Protein AF-A0A1E5LG41-F1 (afdb_monomer)

Organism: NCBI:txid1305675

Mean predicted aligned error: 11.66 Å

pLDDT: mean 73.33, std 20.68, range [33.62, 94.5]

Secondary structure (DSSP, 8-state):
-PPPP------TT--S--HHHHHHHHPPTT-EEEEEETT--EEEEEEEEEETTTTEEEEEE-TTSTTTT-EEEEEGGGEEEEE-S------------

Nearest PDB structures (foldseek):
  7lky-assembly4_D  TM=7.454E-01  e=1.271E-02  Homo sapiens
  7bbl-assembly1_B  TM=6.697E-01  e=6.550E-02  Homo sapiens
  1y96-assembly2_D  TM=7.570E-01  e=2.813E-01  Homo sapiens
  7qfz-assembly4_G  TM=4.661E-01  e=4.573E-01  Escherichia fergusonii ATCC 35469
  7qfz-assembly4_H  TM=4.572E-01  e=2.087E+00  Escherichia fergusonii ATCC 35469

Foldseek 3Di:
DDDDDDPPDDDPDDDDCPVLLVVQVPDDFQWFKWWAFQVRDIFTWTFHHADPVQQWTWTATDLVDPCHRDIDTHRSVRTPDMDTDPDPPPPPPPP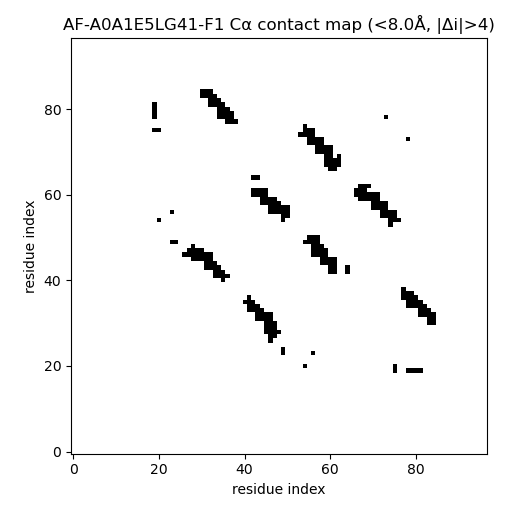DD

Solvent-accessible surface area (backbone atoms only — not comparable to full-atom values): 6198 Å² total; per-residue (Å²): 135,87,79,84,82,82,82,83,77,84,71,97,82,77,87,83,83,62,68,67,53,56,50,51,73,69,56,58,65,69,40,49,32,39,36,33,32,77,88,71,51,75,47,53,23,27,34,57,51,60,41,81,89,79,44,28,39,32,28,38,27,39,67,90,46,98,62,33,70,37,79,43,77,44,51,50,91,44,49,76,44,76,45,62,83,84,64,83,77,77,79,73,75,82,78,86,130

Radius of gyration: 15.22 Å; Cα contacts (8 Å, |Δi|>4): 140; chains: 1; bounding box: 44×32×30 Å

Structure (mmCIF, N/CA/C/O backbone):
data_AF-A0A1E5LG41-F1
#
_entry.id   AF-A0A1E5LG41-F1
#
loop_
_atom_site.group_PDB
_atom_site.id
_atom_site.type_symbol
_atom_site.label_atom_id
_atom_site.label_alt_id
_atom_site.label_comp_id
_atom_site.label_asym_id
_atom_site.label_entity_id
_atom_site.label_seq_id
_atom_site.pdbx_PDB_ins_code
_atom_site.Cartn_x
_atom_site.Cartn_y
_atom_site.Cartn_z
_atom_site.occupancy
_atom_site.B_iso_or_equiv
_atom_site.auth_seq_id
_atom_site.auth_comp_id
_atom_site.auth_asym_id
_atom_site.auth_atom_id
_atom_site.pdbx_PDB_model_num
ATOM 1 N N . MET A 1 1 ? 22.859 19.393 12.623 1.00 35.06 1 MET A N 1
ATOM 2 C CA . MET A 1 1 ? 22.306 18.323 13.477 1.00 35.06 1 MET A CA 1
ATOM 3 C C . MET A 1 1 ? 21.850 17.242 12.520 1.00 35.06 1 MET A C 1
ATOM 5 O O . MET A 1 1 ? 20.948 17.509 11.742 1.00 35.06 1 MET A O 1
ATOM 9 N N . GLY A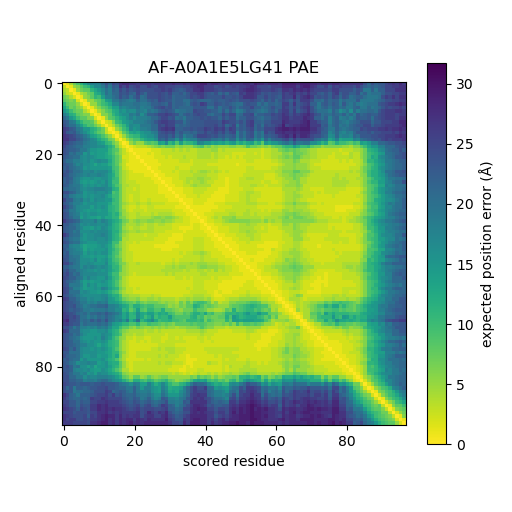 1 2 ? 22.609 16.148 12.425 1.00 37.78 2 GLY A N 1
ATOM 10 C CA . GLY A 1 2 ? 22.430 15.140 11.377 1.00 37.78 2 GLY A CA 1
ATOM 11 C C . GLY A 1 2 ? 21.230 14.256 11.681 1.00 37.78 2 GLY A C 1
ATOM 12 O O . GLY A 1 2 ? 21.162 13.701 12.775 1.00 37.78 2 GLY A O 1
ATOM 13 N N . GLN A 1 3 ? 20.294 14.169 10.739 1.00 44.59 3 GLN A N 1
ATOM 14 C CA . GLN A 1 3 ? 19.195 13.214 10.807 1.00 44.59 3 GLN A CA 1
ATOM 15 C C . GLN A 1 3 ? 19.590 11.932 10.074 1.00 44.59 3 GLN A C 1
ATOM 17 O O . GLN A 1 3 ? 20.303 11.959 9.071 1.00 44.59 3 GLN A O 1
ATOM 22 N N . LEU A 1 4 ? 19.204 10.817 10.682 1.00 33.62 4 LEU A N 1
ATOM 23 C CA . LEU A 1 4 ? 19.544 9.456 10.309 1.00 33.62 4 LEU A CA 1
ATOM 24 C C . LEU A 1 4 ? 18.621 9.031 9.158 1.00 33.62 4 LEU A C 1
ATOM 26 O O . LEU A 1 4 ? 17.408 9.010 9.335 1.00 33.62 4 LEU A O 1
ATOM 30 N N . TYR A 1 5 ? 19.178 8.700 7.995 1.00 37.44 5 TYR A N 1
ATOM 31 C CA . TYR A 1 5 ? 18.402 8.168 6.874 1.00 37.44 5 TYR A CA 1
ATOM 32 C C . TYR A 1 5 ? 18.151 6.672 7.100 1.00 37.44 5 TYR A C 1
ATOM 34 O O . TYR A 1 5 ? 19.103 5.893 7.173 1.00 37.44 5 TYR A O 1
ATOM 42 N N . ALA A 1 6 ? 16.888 6.260 7.222 1.00 35.62 6 ALA A N 1
ATOM 43 C CA . ALA A 1 6 ? 16.513 4.850 7.245 1.00 35.62 6 ALA A CA 1
ATOM 44 C C . ALA A 1 6 ? 16.182 4.395 5.817 1.00 35.62 6 ALA A C 1
ATOM 46 O O . ALA A 1 6 ? 15.049 4.495 5.361 1.00 35.62 6 ALA A O 1
ATOM 47 N N . ILE A 1 7 ? 17.185 3.893 5.096 1.00 41.66 7 ILE A N 1
ATOM 48 C CA . ILE A 1 7 ? 16.940 3.107 3.885 1.00 41.66 7 ILE A CA 1
ATOM 49 C C . ILE A 1 7 ? 16.515 1.719 4.368 1.00 41.66 7 ILE A C 1
ATOM 51 O O . ILE A 1 7 ? 17.366 0.906 4.734 1.00 41.66 7 ILE A O 1
ATOM 55 N N . ILE A 1 8 ? 15.211 1.443 4.419 1.00 47.38 8 ILE A N 1
ATOM 56 C CA . ILE A 1 8 ? 14.733 0.103 4.771 1.00 47.38 8 ILE A CA 1
ATOM 57 C C . ILE A 1 8 ? 14.820 -0.778 3.519 1.00 47.38 8 ILE A C 1
ATOM 59 O O . ILE A 1 8 ? 13.906 -0.845 2.703 1.00 47.38 8 ILE A O 1
ATOM 63 N N . GLN A 1 9 ? 15.975 -1.421 3.330 1.00 46.47 9 GLN A N 1
ATOM 64 C CA . GLN A 1 9 ? 16.110 -2.541 2.398 1.00 46.47 9 GLN A CA 1
ATOM 65 C C . GLN A 1 9 ? 15.581 -3.805 3.082 1.00 46.47 9 GLN A C 1
ATOM 67 O O . GLN A 1 9 ? 16.130 -4.239 4.095 1.00 46.47 9 GLN A O 1
ATOM 72 N N . PHE A 1 10 ? 14.511 -4.390 2.542 1.00 46.84 10 PHE A N 1
ATOM 73 C CA . PHE A 1 10 ? 13.902 -5.597 3.098 1.00 46.84 10 PHE A CA 1
ATOM 74 C C . PHE A 1 10 ? 14.719 -6.850 2.746 1.00 46.84 10 PHE A C 1
ATOM 76 O O . PHE A 1 10 ? 14.802 -7.273 1.591 1.00 46.84 10 PHE A O 1
ATOM 83 N N . ASP A 1 11 ? 15.333 -7.445 3.770 1.00 39.72 11 ASP A N 1
ATOM 84 C CA . ASP A 1 11 ? 16.023 -8.735 3.720 1.00 39.72 11 ASP A CA 1
ATOM 85 C C . ASP A 1 11 ? 14.973 -9.864 3.795 1.00 39.72 11 ASP A C 1
ATOM 87 O O . ASP A 1 11 ? 14.234 -9.967 4.774 1.00 39.72 11 ASP A O 1
ATOM 91 N N . ARG A 1 12 ? 14.870 -10.709 2.757 1.00 47.91 12 ARG A N 1
ATOM 92 C CA . ARG A 1 12 ? 13.772 -11.688 2.554 1.00 47.91 12 ARG A CA 1
ATOM 93 C C . ARG A 1 12 ? 13.768 -12.891 3.517 1.00 47.91 12 ARG A C 1
ATOM 95 O O . ARG A 1 12 ? 13.238 -13.941 3.165 1.00 47.91 12 ARG A O 1
ATOM 102 N N . ASN A 1 13 ? 14.407 -12.810 4.686 1.00 41.59 13 ASN A N 1
ATOM 103 C CA . ASN A 1 13 ? 14.700 -13.999 5.494 1.00 41.59 13 ASN A CA 1
ATOM 104 C C . ASN A 1 13 ? 14.454 -13.870 7.010 1.00 41.59 13 ASN A C 1
ATOM 106 O O . ASN A 1 13 ? 15.137 -14.535 7.795 1.00 41.59 13 ASN A O 1
ATOM 110 N N . LYS A 1 14 ? 13.478 -13.069 7.460 1.00 39.09 14 LYS A N 1
ATOM 111 C CA . LYS A 1 14 ? 13.063 -13.053 8.878 1.00 39.09 14 LYS A CA 1
ATOM 112 C C . LYS A 1 14 ? 11.544 -13.140 9.067 1.00 39.09 14 LYS A C 1
ATOM 114 O O . LYS A 1 14 ? 10.827 -12.441 8.368 1.00 39.09 14 LYS A O 1
ATOM 119 N N . PRO A 1 15 ? 11.056 -13.940 10.037 1.00 50.41 15 PRO A N 1
ATOM 120 C CA . PRO A 1 15 ? 9.677 -13.876 10.505 1.00 50.41 15 PRO A CA 1
ATOM 121 C C . PRO A 1 15 ? 9.536 -12.973 11.751 1.00 50.41 15 PRO A C 1
ATOM 123 O O . PRO A 1 15 ? 10.366 -13.067 12.661 1.00 50.41 15 PRO A O 1
ATOM 126 N N . LYS A 1 16 ? 8.406 -12.246 11.810 1.00 45.25 16 LYS A N 1
ATOM 127 C CA . LYS A 1 16 ? 7.855 -11.351 12.860 1.00 45.25 16 LYS A CA 1
ATOM 128 C C . LYS A 1 16 ? 8.323 -9.890 12.820 1.00 45.25 16 LYS A C 1
ATOM 130 O O . LYS A 1 16 ? 9.519 -9.640 12.903 1.00 45.25 16 LYS A O 1
ATOM 135 N N . ASP A 1 17 ? 7.320 -9.009 12.782 1.00 50.72 17 ASP A N 1
ATOM 136 C CA . ASP A 1 17 ? 7.306 -7.598 12.369 1.00 50.72 17 ASP A CA 1
ATOM 137 C C . ASP A 1 17 ? 7.307 -7.487 10.842 1.00 50.72 17 ASP A C 1
ATOM 139 O O . ASP A 1 17 ? 8.345 -7.631 10.204 1.00 50.72 17 ASP A O 1
ATOM 143 N N . ASP A 1 18 ? 6.105 -7.356 10.264 1.00 66.88 18 ASP A N 1
ATOM 144 C CA . ASP A 1 18 ? 5.884 -7.052 8.849 1.00 66.88 18 ASP A CA 1
ATOM 145 C C . ASP A 1 18 ? 5.981 -5.528 8.697 1.00 66.88 18 ASP A C 1
ATOM 147 O O . ASP A 1 18 ? 5.000 -4.822 8.920 1.00 66.88 18 ASP A O 1
ATOM 151 N N . PRO A 1 19 ? 7.149 -4.982 8.340 1.00 74.44 19 PRO A N 1
ATOM 152 C CA . PRO A 1 19 ? 7.375 -3.537 8.327 1.00 74.44 19 PRO A CA 1
ATOM 153 C C . PRO A 1 19 ? 6.462 -2.795 7.342 1.00 74.44 19 PRO A C 1
ATOM 155 O O . PRO A 1 19 ? 6.225 -1.604 7.491 1.00 74.44 19 PRO A O 1
ATOM 158 N N . ILE A 1 20 ? 5.927 -3.488 6.332 1.00 81.88 20 ILE A N 1
ATOM 159 C CA . ILE A 1 20 ? 4.940 -2.927 5.403 1.00 81.88 20 ILE A CA 1
ATOM 160 C C . ILE A 1 20 ? 3.596 -2.696 6.101 1.00 81.88 20 ILE A C 1
ATOM 162 O O . ILE A 1 20 ? 2.929 -1.698 5.842 1.00 81.88 20 ILE A O 1
ATOM 166 N N . ARG A 1 21 ? 3.212 -3.592 7.012 1.00 85.06 21 ARG A N 1
ATOM 167 C CA . ARG A 1 21 ? 1.992 -3.453 7.802 1.00 85.06 21 ARG A CA 1
ATOM 168 C C . ARG A 1 21 ? 2.071 -2.228 8.709 1.00 85.06 21 ARG A C 1
ATOM 170 O O . ARG A 1 21 ? 1.135 -1.441 8.715 1.00 85.06 21 ARG A O 1
ATOM 177 N N . GLU A 1 22 ? 3.190 -2.050 9.413 1.00 84.38 22 GLU A N 1
ATOM 178 C CA . GLU A 1 22 ? 3.407 -0.875 10.271 1.00 84.38 22 GLU A CA 1
ATOM 179 C C . GLU A 1 22 ? 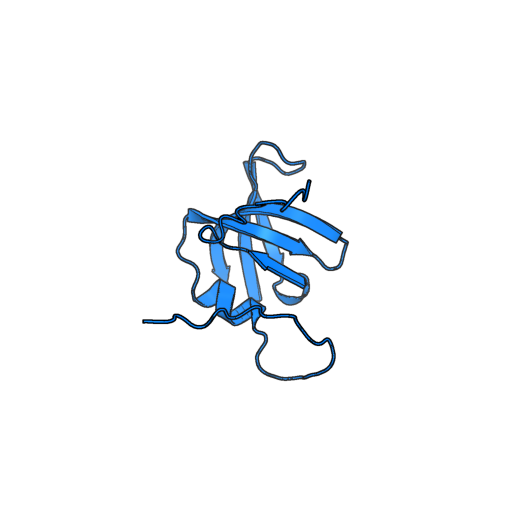3.266 0.426 9.472 1.00 84.38 22 GLU A C 1
ATOM 181 O O . GLU A 1 22 ? 2.606 1.355 9.925 1.00 84.38 22 GLU A O 1
ATOM 186 N N . ILE A 1 23 ? 3.780 0.457 8.235 1.00 84.81 23 ILE A N 1
ATOM 187 C CA . ILE A 1 23 ? 3.615 1.614 7.349 1.00 84.81 23 ILE A CA 1
ATOM 188 C C . ILE A 1 23 ? 2.128 1.893 7.088 1.00 84.81 23 ILE A C 1
ATOM 190 O O . ILE A 1 23 ? 1.699 3.028 7.259 1.00 84.81 23 ILE A O 1
ATOM 194 N N . PHE A 1 24 ? 1.322 0.890 6.724 1.00 87.12 24 PHE A N 1
ATOM 195 C CA . PHE A 1 24 ? -0.117 1.092 6.498 1.00 87.12 24 PHE A CA 1
ATOM 196 C C . PHE A 1 24 ? -0.901 1.470 7.764 1.00 87.12 24 PHE A C 1
ATOM 198 O O . PHE A 1 24 ? -1.897 2.182 7.656 1.00 87.12 24 PHE A O 1
ATOM 205 N N . GLU A 1 25 ? -0.457 1.044 8.949 1.00 87.25 25 GLU A N 1
ATOM 206 C CA . GLU A 1 25 ? -1.043 1.463 10.231 1.00 87.25 25 GLU A CA 1
ATOM 207 C C . GLU A 1 25 ? -0.740 2.936 10.566 1.00 87.25 25 GLU A C 1
ATOM 209 O O . GLU A 1 25 ? -1.539 3.584 11.244 1.00 87.25 25 GLU A O 1
ATOM 214 N N . GLU A 1 26 ? 0.389 3.472 10.092 1.00 87.12 26 GLU A N 1
ATOM 215 C CA . GLU A 1 26 ? 0.814 4.858 10.335 1.00 87.12 26 GLU A CA 1
ATOM 216 C C . GLU A 1 26 ? 0.382 5.851 9.240 1.00 87.12 26 GLU A C 1
ATOM 218 O O . GLU A 1 26 ? 0.465 7.063 9.451 1.00 87.12 26 GLU A O 1
ATOM 223 N N . LEU A 1 27 ? -0.081 5.374 8.079 1.00 86.06 27 LEU A N 1
ATOM 224 C CA . LEU A 1 27 ? -0.509 6.239 6.980 1.00 86.06 27 LEU A CA 1
ATOM 225 C C . LEU A 1 27 ? -1.791 7.008 7.322 1.00 86.06 27 LEU A C 1
ATOM 227 O O . LEU A 1 27 ? -2.795 6.450 7.765 1.00 86.06 27 LEU A O 1
ATOM 231 N N . GLU A 1 28 ? -1.783 8.310 7.040 1.00 87.75 28 GLU A N 1
ATOM 232 C CA . GLU A 1 28 ? -2.988 9.132 7.115 1.00 87.75 28 GLU A CA 1
ATOM 233 C C . GLU A 1 28 ? -3.851 8.919 5.860 1.00 87.75 28 GLU A C 1
ATOM 235 O O . GLU A 1 28 ? -3.306 8.765 4.761 1.00 87.75 28 GLU A O 1
ATOM 240 N N . PRO A 1 29 ? -5.190 8.937 5.968 1.00 88.94 29 PRO A N 1
ATOM 241 C CA . PRO A 1 29 ? -6.061 8.897 4.798 1.00 88.94 29 PRO A CA 1
ATOM 242 C C . PRO A 1 29 ? -5.739 10.041 3.825 1.00 88.94 29 PRO A C 1
ATOM 244 O O . PRO A 1 29 ? -5.276 11.107 4.217 1.00 88.94 29 PRO A O 1
ATOM 247 N N . GLU A 1 30 ? -6.002 9.806 2.543 1.00 87.50 30 GLU A N 1
ATOM 248 C CA . GLU A 1 30 ? -5.691 10.675 1.401 1.00 87.50 30 GLU A CA 1
ATOM 249 C C . GLU A 1 30 ? -4.193 10.828 1.071 1.00 87.50 30 GLU A C 1
ATOM 251 O O . GLU A 1 30 ? -3.854 11.509 0.100 1.00 87.50 30 GLU A O 1
ATOM 256 N N . THR A 1 31 ? -3.305 10.149 1.807 1.00 87.94 31 THR A N 1
ATOM 257 C CA . THR A 1 31 ? -1.859 10.133 1.543 1.00 87.94 31 THR A CA 1
ATOM 258 C C . THR A 1 31 ? -1.550 9.466 0.205 1.00 87.94 31 THR A C 1
ATOM 260 O O . THR A 1 31 ? -1.947 8.329 -0.042 1.00 87.94 31 THR A O 1
ATOM 263 N N . GLU A 1 32 ? -0.813 10.160 -0.660 1.00 88.75 32 GLU A N 1
ATOM 264 C CA . GLU A 1 32 ? -0.349 9.618 -1.939 1.00 88.75 32 GLU A CA 1
ATOM 265 C C . GLU A 1 32 ? 0.774 8.607 -1.702 1.00 88.75 32 GLU A C 1
ATOM 267 O O . GLU A 1 32 ? 1.802 8.922 -1.105 1.00 88.75 32 GLU A O 1
ATOM 272 N N . VAL A 1 33 ? 0.568 7.378 -2.161 1.00 87.88 33 VAL A N 1
ATOM 273 C CA . VAL A 1 33 ? 1.503 6.270 -2.014 1.00 87.88 33 VAL A CA 1
ATOM 274 C C . VAL A 1 33 ? 1.789 5.619 -3.357 1.00 87.88 33 VAL A C 1
ATOM 276 O O . VAL A 1 33 ? 0.919 5.473 -4.215 1.00 87.88 33 VAL A O 1
ATOM 279 N N . GLN A 1 34 ? 3.027 5.172 -3.515 1.00 89.38 34 GLN A N 1
ATOM 280 C CA . GLN A 1 34 ? 3.428 4.277 -4.588 1.00 89.38 34 GLN A CA 1
ATOM 281 C C . GLN A 1 34 ? 3.718 2.908 -3.999 1.00 89.38 34 GLN A C 1
ATOM 283 O O . GLN A 1 34 ? 4.423 2.794 -2.996 1.00 89.38 34 GLN A O 1
ATOM 288 N N . LEU A 1 35 ? 3.207 1.861 -4.627 1.00 87.88 35 LEU A N 1
ATOM 289 C CA . LE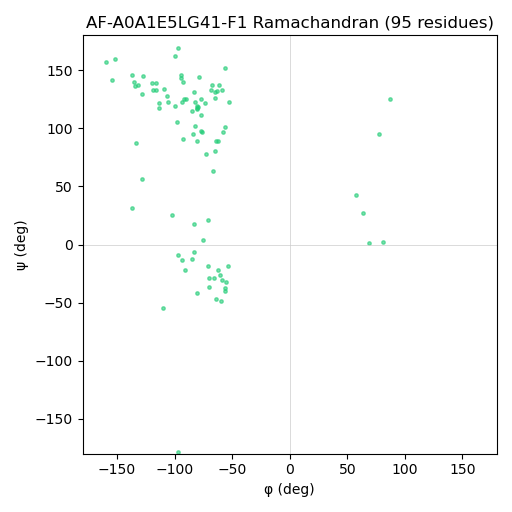U A 1 35 ? 3.379 0.497 -4.148 1.00 87.88 35 LEU A CA 1
ATOM 290 C C . LEU A 1 35 ? 3.702 -0.468 -5.281 1.00 87.88 35 LEU A C 1
ATOM 292 O O . LEU A 1 35 ? 3.233 -0.330 -6.409 1.00 87.88 35 LEU A O 1
ATOM 296 N N . GLU A 1 36 ? 4.514 -1.459 -4.943 1.00 88.69 36 GLU A N 1
ATOM 297 C CA . GLU A 1 36 ? 4.869 -2.580 -5.801 1.00 88.69 36 GLU A CA 1
ATOM 298 C C . GLU A 1 36 ? 4.347 -3.859 -5.153 1.00 88.69 36 GLU A C 1
ATOM 300 O O . GLU A 1 36 ? 4.537 -4.090 -3.954 1.00 88.69 36 GLU A O 1
ATOM 305 N N . THR A 1 37 ? 3.693 -4.689 -5.958 1.00 88.06 37 THR A N 1
ATOM 306 C CA . THR A 1 37 ? 3.172 -5.996 -5.541 1.00 88.06 37 THR A CA 1
ATOM 307 C C . THR A 1 37 ? 4.093 -7.141 -5.970 1.00 88.06 37 THR A C 1
ATOM 309 O O . THR A 1 37 ? 4.920 -6.975 -6.867 1.00 88.06 37 THR A O 1
ATOM 312 N N . GLU A 1 38 ? 3.950 -8.324 -5.367 1.00 88.94 38 GLU A N 1
ATOM 313 C CA . GLU A 1 38 ? 4.714 -9.536 -5.717 1.00 88.94 38 GLU A CA 1
ATOM 314 C C . GLU A 1 38 ? 4.600 -9.909 -7.207 1.00 88.94 38 GLU A C 1
ATOM 316 O O . GLU A 1 38 ? 5.569 -10.381 -7.811 1.00 88.94 38 GLU A O 1
ATOM 321 N N . ASP A 1 39 ? 3.450 -9.623 -7.822 1.00 88.12 39 ASP A N 1
ATOM 322 C CA . ASP A 1 39 ? 3.188 -9.821 -9.253 1.00 88.12 39 ASP A CA 1
ATOM 323 C C . ASP A 1 39 ? 3.854 -8.764 -10.156 1.00 88.12 39 ASP A C 1
ATOM 325 O O . ASP A 1 39 ? 3.700 -8.798 -11.379 1.00 88.12 39 ASP A O 1
ATOM 329 N N . LYS A 1 40 ? 4.650 -7.855 -9.575 1.00 85.31 40 LYS A N 1
ATOM 330 C CA . LYS A 1 40 ? 5.314 -6.721 -10.240 1.00 85.31 40 LYS A CA 1
ATOM 331 C C . LYS A 1 40 ? 4.340 -5.702 -10.827 1.00 85.31 40 LYS A C 1
ATOM 333 O O . LYS A 1 40 ? 4.678 -5.004 -11.786 1.00 85.31 40 LYS A O 1
ATOM 338 N N . THR A 1 41 ? 3.143 -5.609 -10.257 1.00 85.12 41 THR A N 1
ATOM 339 C CA . THR A 1 41 ? 2.222 -4.511 -10.552 1.00 85.12 41 THR A CA 1
ATOM 340 C C . THR A 1 41 ? 2.599 -3.313 -9.697 1.00 85.12 41 THR A C 1
ATOM 342 O O . THR A 1 41 ? 2.783 -3.450 -8.484 1.00 85.12 41 THR A O 1
ATOM 345 N N . PHE A 1 42 ? 2.706 -2.156 -10.346 1.00 86.75 42 PHE A N 1
ATOM 346 C CA . PHE A 1 42 ? 3.006 -0.873 -9.725 1.00 86.75 42 PHE A CA 1
ATOM 347 C C . PHE A 1 42 ? 1.736 -0.031 -9.698 1.00 86.75 42 PHE A C 1
ATOM 349 O O . PHE A 1 42 ? 1.109 0.150 -10.743 1.00 86.75 42 PHE A O 1
ATOM 356 N N . TYR A 1 43 ? 1.387 0.490 -8.527 1.00 85.44 43 TYR A N 1
ATOM 357 C CA . TYR A 1 43 ? 0.277 1.420 -8.374 1.00 85.44 43 TYR A CA 1
ATOM 358 C C . TYR A 1 43 ? 0.785 2.738 -7.810 1.00 85.44 43 TYR A C 1
ATOM 360 O O . TYR A 1 43 ? 1.597 2.756 -6.885 1.00 85.44 43 TYR A O 1
ATOM 368 N N . GLU A 1 44 ? 0.254 3.827 -8.344 1.00 89.31 44 GLU A N 1
ATOM 369 C CA . GLU A 1 44 ? 0.218 5.118 -7.674 1.00 89.31 44 GLU A CA 1
ATOM 370 C C . GLU A 1 44 ? -1.224 5.336 -7.231 1.00 89.31 44 GLU A C 1
ATOM 372 O O . GLU A 1 44 ? -2.153 5.217 -8.034 1.00 89.31 44 GLU A O 1
ATOM 377 N N . ALA A 1 45 ? -1.426 5.545 -5.937 1.00 90.94 45 ALA A N 1
ATOM 378 C CA . ALA A 1 45 ? -2.754 5.576 -5.354 1.00 90.94 45 ALA A CA 1
ATOM 379 C C . ALA A 1 45 ? -2.799 6.469 -4.118 1.00 90.94 45 ALA A C 1
ATOM 381 O O . ALA A 1 45 ? -1.788 6.714 -3.469 1.00 90.94 45 ALA A O 1
ATOM 382 N N . LYS A 1 46 ? -3.994 6.917 -3.745 1.00 91.00 46 LYS A N 1
ATOM 383 C CA . LYS A 1 46 ? -4.239 7.564 -2.456 1.00 91.00 46 LYS A CA 1
ATOM 384 C C . LYS A 1 46 ? -4.704 6.538 -1.446 1.00 91.00 46 LYS A C 1
ATOM 386 O O . LYS A 1 46 ? -5.734 5.896 -1.651 1.00 91.00 46 LYS A O 1
ATOM 391 N N . PHE A 1 47 ? -3.982 6.426 -0.344 1.00 92.25 47 PHE A N 1
ATOM 392 C CA . PHE A 1 47 ? -4.399 5.632 0.797 1.00 92.25 47 PHE A CA 1
ATOM 393 C C . PHE A 1 47 ? -5.745 6.122 1.328 1.00 92.25 47 PHE A C 1
ATOM 395 O O . PHE A 1 47 ? -5.961 7.323 1.457 1.00 92.25 47 PHE A O 1
ATOM 402 N N . GLN A 1 48 ? -6.670 5.204 1.588 1.00 94.00 48 GLN A N 1
ATOM 403 C CA . GLN A 1 48 ? -7.985 5.524 2.144 1.00 94.00 48 GLN A CA 1
ATOM 404 C C . GLN A 1 48 ? -8.091 5.015 3.577 1.00 94.00 48 GLN A C 1
ATOM 406 O O . GLN A 1 48 ? -8.386 5.780 4.489 1.00 94.00 48 GLN A O 1
ATOM 411 N N . GLU A 1 49 ? -7.842 3.725 3.773 1.00 93.94 49 GLU A N 1
ATOM 412 C CA . GLU A 1 49 ? -7.941 3.064 5.069 1.00 93.94 49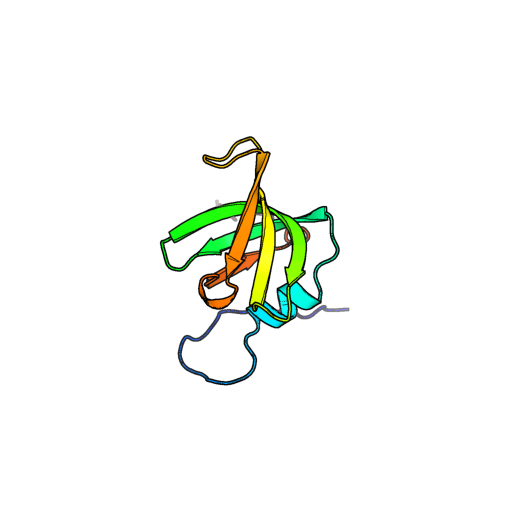 GLU A CA 1
ATOM 413 C C . GLU A 1 49 ? -7.139 1.760 5.064 1.00 93.94 49 GLU A C 1
ATOM 415 O O . GLU A 1 49 ? -6.888 1.169 4.011 1.00 93.94 49 GLU A O 1
ATOM 420 N N . PHE A 1 50 ? -6.757 1.306 6.256 1.00 92.62 50 PHE A N 1
ATOM 421 C CA . PHE A 1 50 ? -6.162 -0.006 6.462 1.00 92.62 50 PHE A CA 1
ATOM 422 C C . PHE A 1 50 ? -7.110 -0.871 7.293 1.00 92.62 50 PHE A C 1
ATOM 424 O O . PHE A 1 50 ? -7.414 -0.555 8.448 1.00 92.62 50 PHE A O 1
ATOM 431 N N . ASP A 1 51 ? -7.578 -1.968 6.699 1.00 92.44 51 ASP A N 1
ATOM 432 C CA . ASP A 1 51 ? -8.379 -2.971 7.383 1.00 92.44 51 ASP A CA 1
ATOM 433 C C . ASP A 1 51 ? -7.447 -3.922 8.143 1.00 92.44 51 ASP A C 1
ATOM 435 O O . ASP A 1 51 ? -6.829 -4.826 7.581 1.00 92.44 51 ASP A O 1
ATOM 439 N N . THR A 1 52 ? -7.353 -3.707 9.453 1.00 87.19 52 THR A N 1
ATOM 440 C CA . THR A 1 52 ? -6.535 -4.533 10.355 1.00 87.19 52 THR A CA 1
ATOM 441 C C . THR A 1 52 ? -7.100 -5.935 10.595 1.00 87.19 52 THR A C 1
ATOM 443 O O . THR A 1 52 ? -6.361 -6.804 11.057 1.00 87.19 52 THR A O 1
ATOM 446 N N . GLU A 1 53 ? -8.387 -6.171 10.317 1.00 88.75 53 GLU A N 1
ATOM 447 C CA . GLU A 1 53 ? -9.028 -7.481 10.474 1.00 88.75 53 GLU A CA 1
ATOM 448 C C . GLU A 1 53 ? -8.709 -8.388 9.282 1.00 88.75 53 GLU A C 1
ATOM 450 O O . GLU A 1 53 ? -8.405 -9.567 9.475 1.00 88.75 53 GLU A O 1
ATOM 455 N N . ASN A 1 54 ? -8.733 -7.827 8.070 1.00 88.50 54 ASN A N 1
ATOM 456 C CA . ASN A 1 54 ? -8.460 -8.547 6.824 1.00 88.50 54 ASN A CA 1
ATOM 457 C C . ASN A 1 54 ? -7.010 -8.398 6.328 1.00 88.50 54 ASN A C 1
ATOM 459 O O . ASN A 1 54 ? -6.604 -9.112 5.414 1.00 88.50 54 ASN A O 1
ATOM 463 N N . GLU A 1 55 ? -6.222 -7.516 6.949 1.00 90.31 55 GLU A N 1
ATOM 464 C CA . GLU A 1 55 ? -4.857 -7.157 6.537 1.00 90.31 55 GLU A CA 1
ATOM 465 C C . GLU A 1 55 ? -4.806 -6.630 5.089 1.00 90.31 55 GLU A C 1
ATOM 467 O O . GLU A 1 55 ? -3.906 -6.956 4.309 1.00 90.31 55 GLU A O 1
ATOM 472 N N . GLU A 1 56 ? -5.778 -5.783 4.736 1.00 93.75 56 GLU A N 1
ATOM 473 C CA . GLU A 1 56 ? -5.937 -5.192 3.403 1.00 93.75 56 GLU A CA 1
ATOM 474 C C . GLU A 1 56 ? -5.836 -3.664 3.456 1.00 93.75 56 GLU A C 1
ATOM 476 O O . GLU A 1 56 ? -6.469 -3.003 4.279 1.00 93.75 56 GLU A O 1
ATOM 481 N N . ALA A 1 57 ? -5.048 -3.087 2.552 1.00 91.69 57 ALA A N 1
ATOM 482 C CA . ALA A 1 57 ? -4.985 -1.648 2.345 1.00 91.69 57 ALA A CA 1
ATOM 483 C C . ALA A 1 57 ? -5.976 -1.243 1.253 1.00 91.69 57 ALA A C 1
ATOM 485 O O . ALA A 1 57 ? -5.918 -1.748 0.127 1.00 91.69 57 ALA A O 1
ATOM 486 N N . LYS A 1 58 ? -6.865 -0.305 1.578 1.00 94.50 58 LYS A N 1
ATOM 487 C CA . LYS A 1 58 ? -7.788 0.295 0.623 1.00 94.50 58 LYS A CA 1
ATOM 488 C C . LYS A 1 58 ? -7.152 1.525 -0.002 1.00 94.50 58 LYS A C 1
ATOM 490 O O . LYS A 1 58 ? -6.711 2.448 0.689 1.00 94.50 58 LYS A O 1
ATOM 495 N N . LEU A 1 59 ? -7.112 1.532 -1.323 1.00 92.81 59 LEU A N 1
ATOM 496 C CA . LEU A 1 59 ? -6.350 2.483 -2.113 1.00 92.81 59 LEU A CA 1
ATOM 497 C C . LEU A 1 59 ? -7.228 3.005 -3.247 1.00 92.81 59 LEU A C 1
ATOM 499 O O . LEU A 1 59 ? -7.914 2.232 -3.906 1.00 92.81 59 LEU A O 1
ATOM 503 N N . LEU A 1 60 ? -7.191 4.308 -3.495 1.00 92.69 60 LEU A N 1
ATOM 504 C 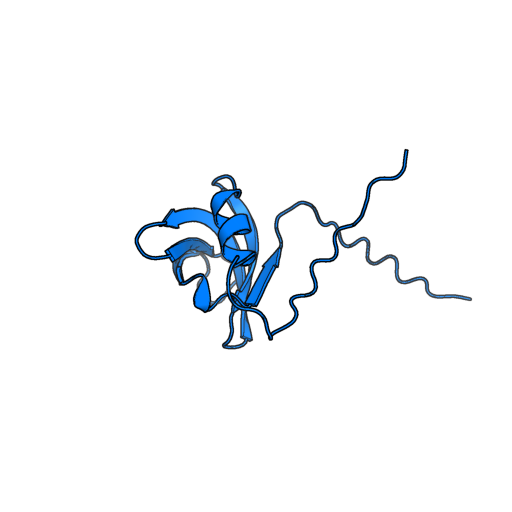CA . LEU A 1 60 ? -7.813 4.920 -4.664 1.00 92.69 60 LEU A CA 1
ATOM 505 C C . LEU A 1 60 ? -6.741 5.117 -5.732 1.00 92.69 60 LEU A C 1
ATOM 507 O O . LEU A 1 60 ? -5.895 6.000 -5.588 1.00 92.69 60 LEU A O 1
ATOM 511 N N . VAL A 1 61 ? -6.755 4.285 -6.771 1.00 89.56 61 VAL A N 1
ATOM 512 C CA . VAL A 1 61 ? -5.729 4.308 -7.822 1.00 89.56 61 VAL A CA 1
ATOM 513 C C . VAL A 1 61 ? -5.830 5.603 -8.618 1.00 89.56 61 VAL A C 1
ATOM 515 O O . VAL A 1 61 ? -6.926 6.054 -8.964 1.00 89.56 61 VAL A O 1
ATOM 518 N N . ASP A 1 62 ? -4.687 6.210 -8.924 1.00 85.12 62 ASP A N 1
ATOM 519 C CA . ASP A 1 62 ? -4.653 7.420 -9.731 1.00 85.12 62 ASP A CA 1
ATOM 520 C C . ASP A 1 62 ? -5.232 7.164 -11.136 1.00 85.12 62 ASP A C 1
ATOM 522 O O . ASP A 1 62 ? -4.949 6.154 -11.782 1.00 85.12 62 ASP A O 1
ATOM 526 N N . GLN A 1 63 ? -6.048 8.104 -11.620 1.00 83.06 63 GLN A N 1
ATOM 527 C CA . GLN A 1 63 ? -6.760 8.050 -12.903 1.00 83.06 63 GLN A CA 1
ATOM 528 C C . GLN A 1 63 ? -5.874 7.781 -14.133 1.00 83.06 63 GLN A C 1
ATOM 530 O O . GLN A 1 63 ? -6.397 7.423 -15.189 1.00 83.06 63 GLN A O 1
ATOM 535 N N . PHE A 1 64 ? -4.558 7.990 -14.037 1.00 75.38 64 PHE A N 1
ATOM 536 C CA . PHE A 1 64 ? -3.622 7.754 -15.136 1.00 75.38 64 PHE A CA 1
ATOM 537 C C . PHE A 1 64 ? -3.167 6.288 -15.272 1.00 75.38 64 PHE A C 1
ATOM 539 O O . PHE A 1 64 ? -2.500 5.957 -16.256 1.00 75.38 64 PHE A O 1
ATOM 546 N N . TYR A 1 65 ? -3.542 5.407 -14.339 1.00 72.94 65 TYR A N 1
ATOM 547 C CA . TYR A 1 65 ? -3.204 3.980 -14.353 1.00 72.94 65 TYR A CA 1
ATOM 548 C C . TYR A 1 65 ? -4.330 3.109 -14.931 1.00 72.94 65 TYR A C 1
ATOM 550 O O . TYR A 1 65 ? -5.440 3.573 -15.183 1.00 72.94 65 TYR A O 1
ATOM 558 N N . VAL A 1 66 ? -4.019 1.829 -15.182 1.00 68.50 66 VAL A N 1
ATOM 559 C CA . VAL A 1 66 ? -4.939 0.856 -15.808 1.00 68.50 66 VAL A CA 1
ATOM 560 C C . VAL A 1 66 ? -6.255 0.728 -15.035 1.00 68.50 66 VAL A C 1
ATOM 562 O O . VAL A 1 66 ? -7.307 0.662 -15.665 1.00 68.50 66 VAL A O 1
ATOM 565 N N . ASP A 1 67 ? -6.187 0.782 -13.705 1.00 73.31 67 ASP A N 1
ATOM 566 C CA . ASP A 1 67 ? -7.331 0.729 -12.782 1.00 73.31 67 ASP A CA 1
ATOM 567 C C . ASP A 1 67 ? -7.693 2.128 -12.243 1.00 73.31 67 ASP A C 1
ATOM 569 O O . ASP A 1 67 ? -8.193 2.298 -11.133 1.00 73.31 67 ASP A O 1
ATOM 573 N N . GLY A 1 68 ? -7.355 3.170 -13.004 1.00 78.00 68 GLY A N 1
ATOM 574 C CA . GLY A 1 68 ? -7.394 4.543 -12.535 1.00 78.00 68 GLY A CA 1
ATOM 575 C C . GLY A 1 68 ? -8.793 5.035 -12.170 1.00 78.00 68 GLY A C 1
ATOM 576 O O . GLY A 1 68 ? -9.744 4.922 -12.944 1.00 78.00 68 GLY A O 1
ATOM 577 N N . GLY A 1 69 ? -8.899 5.650 -10.992 1.00 80.75 69 GLY A N 1
ATOM 578 C CA . GLY A 1 69 ? -10.158 6.120 -10.422 1.00 80.75 69 GLY A CA 1
ATOM 579 C C . GLY A 1 69 ? -10.981 5.028 -9.735 1.00 80.75 69 GLY A C 1
ATOM 580 O O . GLY A 1 69 ? -12.071 5.336 -9.247 1.00 80.75 69 GLY A O 1
ATOM 581 N N . GLU A 1 70 ? -10.485 3.790 -9.673 1.00 87.62 70 GLU A N 1
ATOM 582 C CA . GLU A 1 70 ? -11.113 2.705 -8.923 1.00 87.62 70 GLU A CA 1
ATOM 583 C C . GLU A 1 70 ? -10.516 2.572 -7.515 1.00 87.62 70 GLU A C 1
ATOM 585 O O . GLU A 1 70 ? -9.329 2.813 -7.273 1.00 87.62 70 GLU A O 1
ATOM 590 N N . GLU A 1 71 ? -11.371 2.193 -6.565 1.00 90.62 71 GLU A N 1
ATOM 591 C CA . GLU A 1 71 ? -10.940 1.763 -5.238 1.00 90.62 71 GLU A CA 1
ATOM 592 C C . GLU A 1 71 ? -10.529 0.290 -5.310 1.00 90.62 71 GLU A C 1
ATOM 594 O O . GLU A 1 71 ? -11.333 -0.572 -5.672 1.00 90.62 71 GLU A O 1
ATOM 599 N N . VAL A 1 72 ? -9.287 0.001 -4.937 1.00 90.75 72 VAL A N 1
ATOM 600 C CA . VAL A 1 72 ? -8.734 -1.352 -4.883 1.00 90.75 72 VAL A CA 1
ATOM 601 C C . VAL A 1 72 ? -8.383 -1.709 -3.444 1.00 90.75 72 VAL A C 1
ATOM 603 O O . VAL A 1 72 ? -7.838 -0.895 -2.699 1.00 90.75 72 VAL A O 1
ATOM 606 N N . ASN A 1 73 ? -8.686 -2.947 -3.061 1.00 92.88 73 ASN A N 1
ATOM 607 C CA . ASN A 1 73 ? -8.221 -3.531 -1.809 1.00 92.88 73 ASN A CA 1
ATOM 608 C C . ASN A 1 73 ? -7.020 -4.413 -2.135 1.00 92.88 73 ASN A C 1
ATOM 610 O O . ASN A 1 73 ? -7.144 -5.351 -2.925 1.00 92.88 73 ASN A O 1
ATOM 614 N N . ILE A 1 74 ? -5.863 -4.095 -1.560 1.00 89.50 74 ILE A N 1
ATOM 615 C CA . ILE A 1 74 ? -4.633 -4.857 -1.770 1.00 89.50 74 ILE A CA 1
ATOM 616 C C . ILE A 1 74 ? -4.242 -5.519 -0.450 1.00 89.50 74 ILE A C 1
ATOM 618 O O . ILE A 1 74 ? -4.017 -4.811 0.535 1.00 89.50 74 ILE A O 1
ATOM 622 N N . PRO A 1 75 ? -4.127 -6.857 -0.403 1.00 91.38 75 PRO A N 1
ATOM 623 C CA . PRO A 1 75 ? -3.636 -7.533 0.786 1.00 91.38 75 PRO A CA 1
ATOM 624 C C . PRO A 1 75 ?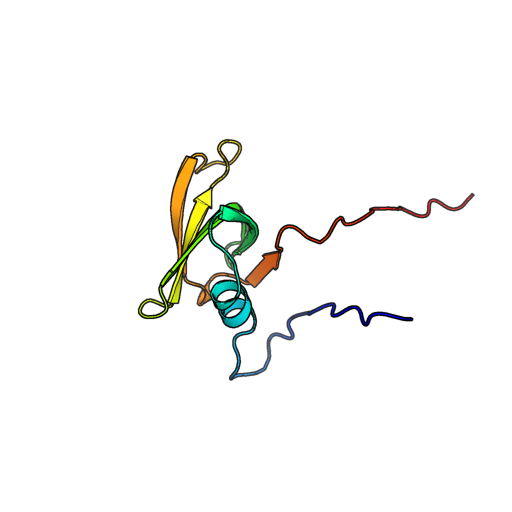 -2.180 -7.137 1.033 1.00 91.38 75 PRO A C 1
ATOM 626 O O . PRO A 1 75 ? -1.342 -7.201 0.130 1.00 91.38 75 PRO A O 1
ATOM 629 N N . VAL A 1 76 ? -1.862 -6.755 2.270 1.00 88.38 76 VAL A N 1
ATOM 630 C CA . VAL A 1 76 ? -0.520 -6.282 2.653 1.00 88.38 76 VAL A CA 1
ATOM 631 C C . VAL A 1 76 ? 0.550 -7.335 2.378 1.00 88.38 76 VAL A C 1
ATOM 633 O O . VAL A 1 76 ? 1.669 -6.997 2.006 1.00 88.38 76 VAL A O 1
ATOM 636 N N . SER A 1 77 ? 0.189 -8.614 2.469 1.00 89.06 77 SER A N 1
ATOM 637 C CA . SER A 1 77 ? 1.070 -9.738 2.142 1.00 89.06 77 SER A CA 1
ATOM 638 C C . SER A 1 77 ? 1.552 -9.752 0.688 1.00 89.06 77 SER A C 1
ATOM 640 O O . SER A 1 77 ? 2.633 -10.270 0.430 1.00 89.06 77 SER A O 1
ATOM 642 N N . MET A 1 78 ? 0.798 -9.163 -0.248 1.00 88.62 78 MET A N 1
ATOM 643 C CA . MET A 1 78 ? 1.215 -9.026 -1.647 1.00 88.62 78 MET A CA 1
ATOM 644 C C . MET A 1 78 ? 2.091 -7.799 -1.886 1.00 88.62 78 MET A C 1
ATOM 646 O O . MET A 1 78 ? 2.659 -7.672 -2.969 1.00 88.62 78 MET A O 1
ATOM 650 N N . VAL A 1 79 ? 2.191 -6.869 -0.935 1.00 87.88 79 VAL A N 1
ATOM 651 C CA . VAL A 1 79 ? 2.956 -5.632 -1.104 1.00 87.88 79 VAL A CA 1
ATOM 652 C C . VAL A 1 79 ? 4.416 -5.895 -0.756 1.00 87.88 79 VAL A C 1
ATOM 654 O O . VAL A 1 79 ? 4.770 -6.154 0.391 1.00 87.88 79 VAL A O 1
ATOM 657 N N . VAL A 1 80 ? 5.293 -5.784 -1.753 1.00 87.69 80 VAL A N 1
ATOM 658 C CA . VAL A 1 80 ? 6.744 -5.946 -1.561 1.00 87.69 80 VAL A CA 1
ATOM 659 C C . VAL A 1 80 ? 7.443 -4.627 -1.255 1.00 87.69 80 VAL A C 1
ATOM 661 O O . VAL A 1 80 ? 8.545 -4.622 -0.702 1.00 87.69 80 VAL A O 1
ATOM 664 N N . LYS A 1 81 ? 6.830 -3.501 -1.635 1.00 85.00 81 LYS A N 1
ATOM 665 C CA . LYS A 1 81 ? 7.383 -2.162 -1.431 1.00 85.00 81 LYS A CA 1
ATOM 666 C C . LYS A 1 81 ? 6.269 -1.127 -1.371 1.00 85.00 81 LYS A C 1
ATOM 668 O O . LYS A 1 81 ? 5.336 -1.184 -2.164 1.00 85.00 81 LYS A O 1
ATOM 673 N N . VAL A 1 82 ? 6.427 -0.147 -0.488 1.00 85.50 82 VAL A N 1
ATOM 674 C CA . VAL A 1 82 ? 5.570 1.039 -0.389 1.00 85.50 82 VAL A CA 1
ATOM 675 C C . VAL A 1 82 ? 6.450 2.284 -0.214 1.00 85.50 82 VAL A C 1
ATOM 677 O O . VAL A 1 82 ? 7.475 2.232 0.469 1.00 85.50 82 VAL A O 1
ATOM 680 N N . LYS A 1 83 ? 6.088 3.388 -0.870 1.00 83.38 83 LYS A N 1
ATOM 681 C CA . LYS A 1 83 ? 6.696 4.722 -0.751 1.00 83.38 83 LYS A CA 1
ATOM 682 C C . LYS A 1 83 ? 5.579 5.740 -0.483 1.00 83.38 83 LYS A C 1
ATOM 684 O O . LYS A 1 83 ? 4.595 5.736 -1.212 1.00 83.38 83 LYS A O 1
ATOM 689 N N . GLY A 1 84 ? 5.723 6.586 0.539 1.00 73.69 84 GLY A N 1
ATOM 690 C CA . GLY A 1 84 ? 4.808 7.706 0.833 1.00 73.69 84 GLY A CA 1
ATOM 691 C C . GLY A 1 84 ? 5.305 9.053 0.277 1.00 73.69 84 GLY A C 1
ATOM 692 O O . GLY A 1 84 ? 6.381 9.096 -0.324 1.00 73.69 84 GLY A O 1
ATOM 693 N N . PRO A 1 85 ? 4.579 10.167 0.503 1.00 59.38 85 PRO A N 1
ATOM 694 C CA . PRO A 1 85 ? 4.779 11.423 -0.221 1.00 59.38 85 PRO A CA 1
ATOM 695 C C . PRO A 1 85 ? 5.905 12.330 0.308 1.00 59.38 85 PRO A C 1
ATOM 697 O O . PRO A 1 85 ? 5.961 13.494 -0.069 1.00 59.38 85 PRO A O 1
ATOM 700 N N . ASP A 1 86 ? 6.848 11.831 1.114 1.00 49.34 86 ASP A N 1
ATOM 701 C CA . ASP A 1 86 ? 8.048 12.601 1.499 1.00 49.34 86 ASP A CA 1
ATOM 702 C C . ASP A 1 86 ? 9.347 11.827 1.243 1.00 49.34 86 ASP A C 1
ATOM 704 O O . ASP A 1 86 ? 10.189 11.611 2.110 1.00 49.34 86 ASP A O 1
ATOM 708 N N . VAL A 1 87 ? 9.509 11.411 -0.009 1.00 44.25 87 VAL A N 1
ATOM 709 C CA . VAL A 1 87 ? 10.828 11.254 -0.624 1.00 44.25 87 VAL A CA 1
ATOM 710 C C . VAL A 1 87 ? 10.771 11.894 -2.004 1.00 44.25 87 VAL A C 1
ATOM 712 O O . VAL A 1 87 ? 10.510 11.238 -3.007 1.00 44.25 87 VAL A O 1
ATOM 715 N N . GLN A 1 88 ? 11.033 13.203 -2.056 1.00 37.34 88 GLN A N 1
ATOM 716 C CA . GLN A 1 88 ? 11.706 13.760 -3.225 1.00 37.34 88 GLN A CA 1
ATOM 717 C C . GLN A 1 88 ? 13.033 13.003 -3.345 1.00 37.34 88 GLN A C 1
ATOM 719 O O . GLN A 1 88 ? 13.996 13.292 -2.635 1.00 37.34 88 GLN A O 1
ATOM 724 N N . GLU A 1 89 ? 13.064 11.978 -4.191 1.00 45.44 89 GLU A N 1
ATOM 725 C CA . GLU A 1 89 ? 14.297 11.550 -4.834 1.00 45.44 89 GLU A CA 1
ATOM 726 C C . GLU A 1 89 ? 14.734 12.753 -5.682 1.00 45.44 89 GLU A C 1
ATOM 728 O O . GLU A 1 89 ? 14.289 12.937 -6.811 1.00 45.44 89 GLU A O 1
ATOM 733 N N . ASP A 1 90 ? 15.518 13.657 -5.085 1.00 36.66 90 ASP A N 1
ATOM 734 C CA . ASP A 1 90 ? 16.344 14.585 -5.847 1.00 36.66 90 ASP A CA 1
ATOM 735 C C . ASP A 1 90 ? 17.350 13.691 -6.577 1.00 36.66 90 ASP A C 1
ATOM 737 O O . ASP A 1 90 ? 18.389 13.306 -6.034 1.00 36.66 90 ASP A O 1
ATOM 741 N N . ASP A 1 91 ? 16.964 13.257 -7.777 1.00 43.38 91 ASP A N 1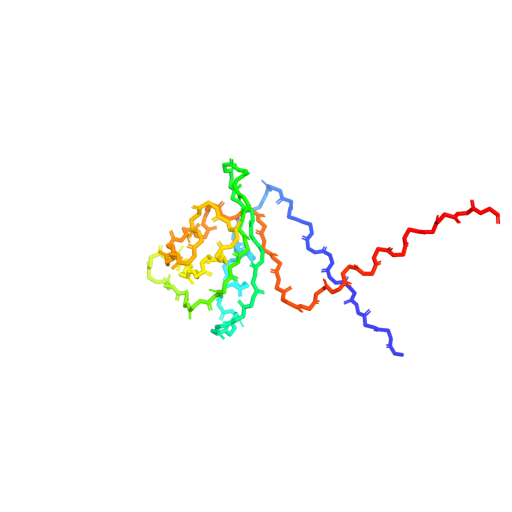
ATOM 742 C CA . ASP A 1 91 ? 17.820 12.635 -8.783 1.00 43.38 91 ASP A CA 1
ATOM 743 C C . ASP A 1 91 ? 18.811 13.714 -9.261 1.00 43.38 91 ASP A C 1
ATOM 745 O O . ASP A 1 91 ? 18.803 14.189 -10.394 1.00 43.38 91 ASP A O 1
ATOM 749 N N . SER A 1 92 ? 19.650 14.188 -8.340 1.00 42.22 92 SER A N 1
ATOM 750 C CA . SER A 1 92 ? 20.910 14.822 -8.675 1.00 42.22 92 SER A CA 1
ATOM 751 C C . SER A 1 92 ? 21.832 13.694 -9.130 1.00 42.22 92 SER A C 1
ATOM 753 O O . SER A 1 92 ? 22.677 13.206 -8.376 1.00 42.22 92 SER A O 1
ATOM 755 N N . GLU A 1 93 ? 21.623 13.242 -10.369 1.00 48.28 93 GLU A N 1
ATOM 756 C CA . GLU A 1 93 ? 22.651 12.562 -11.142 1.00 48.28 93 GLU A CA 1
ATOM 757 C C . GLU A 1 93 ? 23.853 13.513 -11.204 1.00 48.28 93 GLU A C 1
ATOM 759 O O . GLU A 1 93 ? 23.871 14.512 -11.925 1.00 48.28 93 GLU A O 1
ATOM 764 N N . ASP A 1 94 ? 24.844 13.232 -10.362 1.00 45.50 94 ASP A N 1
ATOM 765 C CA . ASP A 1 94 ? 26.188 13.788 -10.434 1.00 45.50 94 ASP A CA 1
ATOM 766 C C . ASP A 1 94 ? 26.816 13.280 -11.750 1.00 45.50 94 ASP A C 1
ATOM 768 O O . ASP A 1 94 ? 27.544 12.287 -11.777 1.00 45.50 94 ASP A O 1
ATOM 772 N N . GLU A 1 95 ? 26.482 13.914 -12.879 1.00 45.47 95 GLU A N 1
ATOM 773 C CA . GLU A 1 95 ? 27.302 13.810 -14.085 1.00 45.47 95 GLU A CA 1
ATOM 774 C C . GLU A 1 95 ? 28.532 14.700 -13.900 1.00 45.47 95 GLU A C 1
ATOM 776 O O . GLU A 1 95 ? 28.529 15.918 -14.080 1.00 45.47 95 GLU A O 1
ATOM 781 N N . VAL A 1 9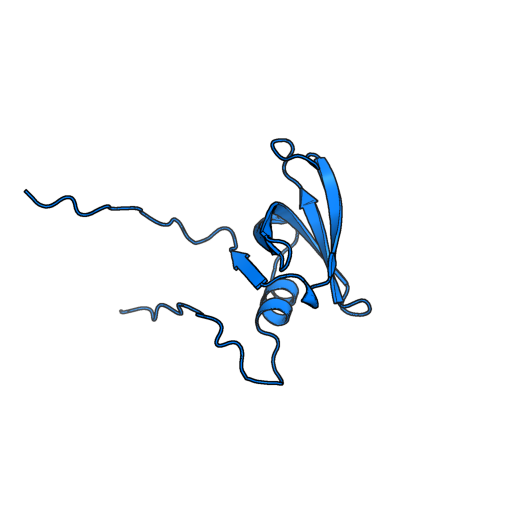6 ? 29.594 14.025 -13.476 1.00 51.12 96 VAL A N 1
ATOM 782 C CA . VAL A 1 96 ? 30.984 14.455 -13.524 1.00 51.12 96 VAL A CA 1
ATOM 783 C C . VAL A 1 96 ? 31.396 14.892 -14.936 1.00 51.12 96 VAL A C 1
ATOM 785 O O . VAL A 1 96 ? 31.399 14.079 -15.855 1.00 51.12 96 VAL A O 1
ATOM 788 N N . GLU A 1 97 ? 31.874 16.131 -15.080 1.00 41.12 97 GLU A N 1
ATOM 789 C CA . GLU A 1 97 ? 32.947 16.500 -16.027 1.00 41.12 97 GLU A CA 1
ATOM 790 C C . GLU A 1 97 ? 33.907 17.526 -15.407 1.00 41.12 97 GLU A C 1
ATOM 792 O O . GLU A 1 97 ? 33.447 18.581 -14.907 1.00 41.12 97 GLU A O 1
#

Sequence (97 aa):
MGQLYAIIQFDRNKPKDDPIREIFEELEPETEVQLETEDKTFYEAKFQEFDTENEEAKLLVDQFYVDGGEEVNIPVSMVVKVKGPDVQEDDSEDEVE